Protein AF-A0A1X9XWJ7-F1 (afdb_monomer_lite)

Secondary structure (DSSP, 8-state):
-HHHHTSTT------PPPPBTTB-------------TT--HHHHHHHHHHHHHHTSHHHHHHHHHHH-PPPS-HHHHTSGGG-

Structure (mmCIF, N/CA/C/O backbone):
data_AF-A0A1X9XWJ7-F1
#
_entry.id   AF-A0A1X9XWJ7-F1
#
loop_
_atom_site.group_PDB
_atom_site.id
_atom_site.type_symbol
_atom_site.label_atom_id
_atom_site.label_alt_id
_atom_site.label_comp_id
_atom_site.label_asym_id
_atom_site.label_entity_id
_atom_site.label_seq_id
_atom_site.pdbx_PDB_ins_code
_atom_site.Cartn_x
_atom_site.Cartn_y
_atom_site.Cartn_z
_atom_site.occupancy
_atom_site.B_iso_or_equiv
_atom_site.auth_seq_id
_atom_site.auth_comp_id
_atom_site.auth_asym_id
_atom_site.auth_atom_id
_atom_site.pdbx_PDB_model_num
ATOM 1 N N . SER A 1 1 ? -1.007 -0.506 -16.421 1.00 55.38 1 SER A N 1
ATOM 2 C CA . SER A 1 1 ? -0.552 -0.890 -17.774 1.00 55.38 1 SER A CA 1
ATOM 3 C C . SER A 1 1 ? -1.694 -1.212 -18.735 1.00 55.38 1 SER A C 1
ATOM 5 O O . SER A 1 1 ? -1.672 -0.723 -19.851 1.00 55.38 1 SER A O 1
ATOM 7 N N . LEU A 1 2 ? -2.748 -1.914 -18.294 1.00 56.72 2 LEU A N 1
ATOM 8 C CA . LEU A 1 2 ? -3.841 -2.454 -19.130 1.00 56.72 2 LEU A CA 1
ATOM 9 C C . LEU A 1 2 ? -4.495 -1.526 -20.177 1.00 56.72 2 LEU A C 1
ATOM 11 O O . LEU A 1 2 ? -4.975 -2.009 -21.198 1.00 56.72 2 LEU A O 1
ATOM 15 N N . PHE A 1 3 ? -4.552 -0.212 -19.946 1.00 64.25 3 PHE A N 1
ATOM 16 C CA . PHE A 1 3 ? -5.153 0.714 -20.910 1.00 64.25 3 PHE A CA 1
ATOM 17 C C . PHE A 1 3 ? -4.305 0.871 -22.179 1.00 64.25 3 PHE A C 1
ATOM 19 O O . PHE A 1 3 ? -4.843 0.807 -23.282 1.00 64.25 3 PHE A O 1
ATOM 26 N N . LEU A 1 4 ? -2.989 1.041 -22.033 1.00 64.12 4 LEU A N 1
ATOM 27 C CA . LEU A 1 4 ? -2.090 1.253 -23.169 1.00 64.12 4 LEU A CA 1
ATOM 28 C C . LEU A 1 4 ? -1.921 -0.039 -23.982 1.00 64.12 4 LEU A C 1
ATOM 30 O O . LEU A 1 4 ? -1.919 0.016 -25.207 1.00 64.12 4 LEU A O 1
ATOM 34 N N . ASP A 1 5 ? -1.937 -1.196 -23.311 1.00 67.06 5 ASP A N 1
AT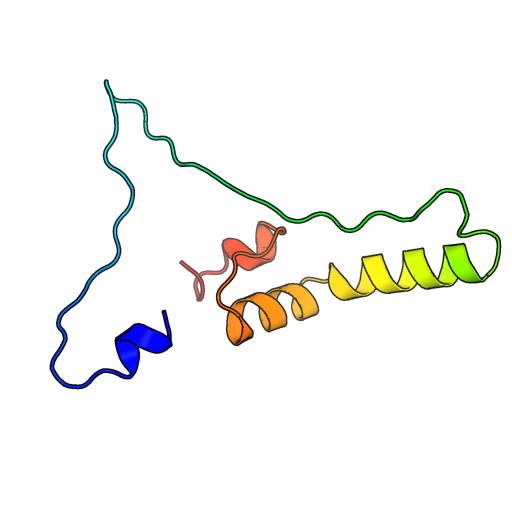OM 35 C CA . ASP A 1 5 ? -1.928 -2.527 -23.941 1.00 67.06 5 ASP A CA 1
ATOM 36 C C . ASP A 1 5 ? -3.137 -2.778 -24.863 1.00 67.06 5 ASP A C 1
ATOM 38 O O . ASP A 1 5 ? -3.079 -3.599 -25.777 1.00 67.06 5 ASP A O 1
ATOM 42 N N . SER A 1 6 ? -4.250 -2.071 -24.640 1.00 70.88 6 SER A N 1
ATOM 43 C CA . SER A 1 6 ? -5.481 -2.225 -25.427 1.00 70.88 6 SER A CA 1
ATOM 44 C C . SER A 1 6 ? -5.518 -1.391 -26.715 1.00 70.88 6 SER A C 1
ATOM 46 O O . SER A 1 6 ? -6.431 -1.557 -27.528 1.00 70.88 6 SER A O 1
ATOM 48 N N . GLN A 1 7 ? -4.555 -0.484 -26.917 1.00 75.94 7 GLN A N 1
ATOM 49 C CA . GLN A 1 7 ? -4.542 0.435 -28.056 1.00 75.94 7 GLN A CA 1
ATOM 50 C C . GLN A 1 7 ? -3.720 -0.141 -29.214 1.00 75.94 7 GLN A C 1
ATOM 52 O O . GLN A 1 7 ? -2.493 -0.195 -29.177 1.00 75.94 7 GLN A O 1
ATOM 57 N N . LYS A 1 8 ? -4.407 -0.573 -30.279 1.00 75.75 8 LYS A N 1
ATOM 58 C CA . LYS A 1 8 ? -3.753 -1.105 -31.484 1.00 75.75 8 LYS A CA 1
ATOM 59 C C . LYS A 1 8 ? -2.861 -0.044 -32.143 1.00 75.75 8 LYS A C 1
ATOM 61 O O . LYS A 1 8 ? -3.352 1.016 -32.517 1.00 75.75 8 LYS A O 1
ATOM 66 N N . GLY A 1 9 ? -1.589 -0.387 -32.360 1.00 79.50 9 GLY A N 1
ATOM 67 C CA . GLY A 1 9 ? -0.622 0.432 -33.101 1.00 79.50 9 GLY A CA 1
ATOM 68 C C . GLY A 1 9 ? 0.148 1.459 -32.266 1.00 79.50 9 GLY A C 1
ATOM 69 O O . GLY A 1 9 ? 0.817 2.307 -32.851 1.00 79.50 9 GLY A O 1
ATOM 70 N N . LEU A 1 10 ? 0.054 1.408 -30.932 1.00 82.50 10 LEU A N 1
ATOM 71 C CA . LEU A 1 10 ? 0.848 2.252 -30.042 1.00 82.50 10 LEU A CA 1
ATOM 72 C C . LEU A 1 10 ? 2.048 1.473 -29.491 1.00 82.50 10 LEU A C 1
ATOM 74 O O . LEU A 1 10 ? 1.886 0.612 -28.630 1.00 82.50 10 LEU A O 1
ATOM 78 N N . ASP A 1 11 ? 3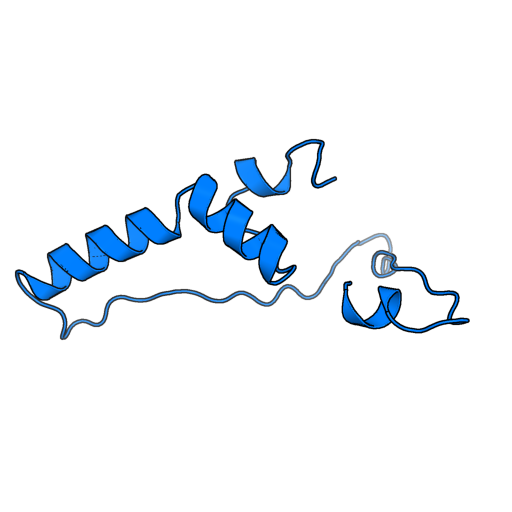.249 1.832 -29.940 1.00 83.38 11 ASP A N 1
ATOM 79 C CA . ASP A 1 11 ? 4.490 1.363 -29.325 1.00 83.38 11 ASP A CA 1
ATOM 80 C C . ASP A 1 11 ? 4.822 2.255 -28.125 1.00 83.38 11 ASP A C 1
ATOM 82 O O . ASP A 1 11 ? 5.061 3.457 -28.268 1.00 83.38 11 ASP A O 1
ATOM 86 N N . TYR A 1 12 ? 4.819 1.679 -26.925 1.00 84.12 12 TYR A N 1
ATOM 87 C CA . TYR A 1 12 ? 5.124 2.400 -25.694 1.00 84.12 12 TYR A CA 1
ATOM 88 C C . TYR A 1 12 ? 6.005 1.559 -24.764 1.00 84.12 12 TYR A C 1
ATOM 90 O O . TYR A 1 12 ? 6.072 0.337 -24.872 1.00 84.12 12 TYR A O 1
ATOM 98 N N . GLY A 1 13 ? 6.689 2.228 -23.837 1.00 81.25 13 GLY A N 1
ATOM 99 C CA . GLY A 1 13 ? 7.514 1.591 -22.815 1.00 81.25 13 GLY A CA 1
ATOM 100 C C . GLY A 1 13 ? 7.454 2.362 -21.502 1.00 81.25 13 GLY A C 1
ATOM 101 O O . GLY A 1 13 ? 7.136 3.551 -21.481 1.00 81.25 13 GLY A O 1
ATOM 102 N N . VAL A 1 14 ? 7.753 1.676 -20.402 1.00 83.50 14 VAL A N 1
ATOM 103 C CA . VAL A 1 14 ? 7.820 2.254 -19.054 1.00 83.50 14 VAL A CA 1
ATOM 104 C C . VAL A 1 14 ? 9.256 2.125 -18.553 1.00 83.50 14 VAL A C 1
ATOM 106 O O . VAL A 1 14 ? 9.864 1.067 -18.689 1.00 83.50 14 VAL A O 1
ATOM 109 N N . ALA A 1 15 ? 9.804 3.199 -17.985 1.00 87.88 15 ALA A N 1
ATOM 110 C CA . ALA A 1 15 ? 11.155 3.235 -17.433 1.00 87.88 15 ALA A CA 1
ATOM 111 C C . ALA A 1 15 ? 11.186 4.015 -16.110 1.00 87.88 15 ALA A C 1
ATOM 113 O O . ALA A 1 15 ? 10.307 4.837 -15.844 1.00 87.88 15 ALA A O 1
ATOM 114 N N . GLU A 1 16 ? 12.206 3.763 -15.284 1.00 85.38 16 GLU A N 1
ATOM 115 C CA . GLU A 1 16 ? 12.459 4.555 -14.076 1.00 85.38 16 GLU A CA 1
ATOM 116 C C . GLU A 1 16 ? 12.744 6.027 -14.416 1.00 85.38 16 GLU A C 1
ATOM 118 O O . GLU A 1 16 ? 13.253 6.353 -15.491 1.00 85.38 16 GLU A O 1
ATOM 123 N N . LEU A 1 17 ? 12.477 6.923 -13.460 1.00 88.62 17 LEU A N 1
ATOM 124 C CA . LEU A 1 17 ? 12.914 8.312 -13.572 1.00 88.62 17 LEU A CA 1
ATOM 125 C C . LEU A 1 17 ? 14.453 8.395 -13.601 1.00 88.62 17 LEU A C 1
ATOM 127 O O . LEU A 1 17 ? 15.126 7.654 -12.875 1.00 88.62 17 LEU A O 1
ATOM 131 N N . PRO A 1 18 ? 15.030 9.311 -14.400 1.00 89.44 18 PRO A N 1
ATOM 132 C CA . PRO A 1 18 ? 16.472 9.502 -14.442 1.00 89.44 18 PRO A CA 1
ATOM 133 C C . PRO A 1 18 ? 16.997 10.033 -13.102 1.00 89.44 18 PRO A C 1
ATOM 135 O O . PRO A 1 18 ? 16.337 10.810 -12.414 1.00 89.44 18 PRO A O 1
ATOM 138 N N . SER A 1 19 ? 18.219 9.640 -12.740 1.00 92.88 19 SER A N 1
ATOM 139 C CA . SER A 1 19 ? 18.879 10.145 -11.532 1.00 92.88 19 SER A CA 1
ATOM 140 C C . SER A 1 19 ? 19.272 11.617 -11.671 1.00 92.88 19 SER A C 1
ATOM 142 O O . SER A 1 19 ? 19.721 12.034 -12.740 1.00 92.88 19 SER A O 1
ATOM 144 N N . HIS A 1 20 ? 19.244 12.366 -10.571 1.00 89.62 20 HIS A N 1
ATOM 145 C CA . HIS A 1 20 ? 19.802 13.716 -10.492 1.00 89.62 20 HIS A CA 1
ATOM 146 C C . HIS A 1 20 ? 21.063 13.706 -9.617 1.00 89.62 20 HIS A C 1
ATOM 148 O O . HIS A 1 20 ? 21.010 13.279 -8.467 1.00 89.62 20 HIS A O 1
ATOM 154 N N . ASN A 1 21 ? 22.210 14.141 -10.154 1.00 92.25 21 ASN A N 1
ATOM 155 C CA . ASN A 1 21 ? 23.513 14.128 -9.462 1.00 92.25 21 ASN A CA 1
ATOM 156 C C . ASN A 1 21 ? 23.890 12.756 -8.862 1.00 92.25 21 ASN A C 1
ATOM 158 O O . ASN A 1 21 ? 24.409 12.670 -7.753 1.00 92.25 21 ASN A O 1
ATOM 162 N N . GLY A 1 22 ? 23.582 11.669 -9.578 1.00 91.12 22 GLY A N 1
ATOM 163 C CA . GLY A 1 22 ? 23.824 10.297 -9.116 1.00 91.12 22 GLY A CA 1
ATOM 164 C C . GLY A 1 22 ? 22.818 9.775 -8.082 1.00 91.12 22 GLY A C 1
ATOM 165 O O . GLY A 1 22 ? 22.892 8.610 -7.703 1.00 91.12 22 GLY A O 1
ATOM 166 N N . ILE A 1 23 ? 21.846 10.588 -7.655 1.00 90.00 23 ILE A N 1
ATOM 167 C CA . ILE A 1 23 ? 20.786 10.178 -6.732 1.00 90.00 23 ILE A CA 1
ATOM 168 C C . ILE A 1 23 ? 19.567 9.743 -7.544 1.00 90.00 23 ILE A C 1
ATOM 170 O O . ILE A 1 23 ? 18.973 10.537 -8.277 1.00 90.00 23 ILE A O 1
ATOM 174 N N . LYS A 1 24 ? 19.184 8.472 -7.408 1.00 89.62 24 LYS A N 1
ATOM 175 C CA . LYS A 1 24 ? 17.900 7.964 -7.897 1.00 89.62 24 LYS A CA 1
ATOM 176 C C . LYS A 1 24 ? 16.810 8.292 -6.881 1.00 89.62 24 LYS A C 1
ATOM 178 O O . LYS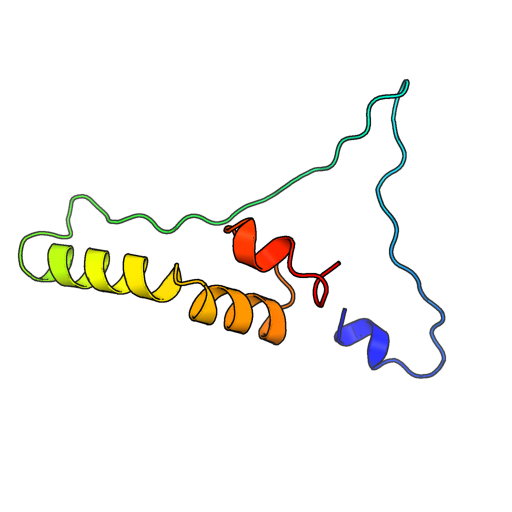 A 1 24 ? 16.927 7.929 -5.713 1.00 89.62 24 LYS A O 1
ATOM 183 N N . SER A 1 25 ? 15.746 8.947 -7.325 1.00 85.31 25 SER A N 1
ATOM 184 C CA . SER A 1 25 ? 14.573 9.224 -6.502 1.00 85.31 25 SER A CA 1
ATOM 185 C C . SER A 1 25 ? 13.309 9.169 -7.347 1.00 85.31 25 SER A C 1
ATOM 187 O O . SER A 1 25 ? 13.324 9.411 -8.553 1.00 85.31 25 SER A O 1
ATOM 189 N N . ASN A 1 26 ? 12.200 8.830 -6.702 1.00 85.12 26 ASN A N 1
ATOM 190 C CA . ASN A 1 26 ? 10.876 8.912 -7.287 1.00 85.12 26 ASN A CA 1
ATOM 191 C C . ASN A 1 26 ? 9.907 9.536 -6.281 1.00 85.12 26 ASN A C 1
ATOM 193 O O . ASN A 1 26 ? 10.174 9.607 -5.080 1.00 85.12 26 ASN A O 1
ATOM 197 N N . PHE A 1 27 ? 8.783 10.027 -6.792 1.00 83.75 27 PHE A N 1
ATOM 198 C CA . PHE A 1 27 ? 7.679 10.447 -5.949 1.00 83.75 27 PHE A CA 1
ATOM 199 C C . PHE A 1 27 ? 6.779 9.239 -5.686 1.00 83.75 27 PHE A C 1
ATOM 201 O O . PHE A 1 27 ? 6.154 8.721 -6.610 1.00 83.75 27 PHE A O 1
ATOM 208 N N . ALA A 1 28 ? 6.723 8.790 -4.433 1.00 81.25 28 ALA A N 1
ATOM 209 C CA . ALA A 1 28 ? 5.824 7.727 -4.005 1.00 81.25 28 ALA A CA 1
ATOM 210 C C . ALA A 1 28 ? 4.631 8.326 -3.250 1.00 81.25 28 ALA A C 1
ATOM 212 O O . ALA A 1 28 ? 4.786 8.890 -2.167 1.00 81.25 28 ALA A O 1
ATOM 213 N N . SER A 1 29 ? 3.431 8.178 -3.807 1.00 83.56 29 SER A N 1
ATOM 214 C CA . SER A 1 29 ? 2.174 8.402 -3.090 1.00 83.56 29 SER A CA 1
ATOM 215 C C . SER A 1 29 ? 1.642 7.080 -2.552 1.00 83.56 29 SER A C 1
ATOM 217 O O . SER A 1 29 ? 1.747 6.053 -3.220 1.00 83.56 29 SER A O 1
ATOM 219 N N . TYR A 1 30 ? 1.040 7.103 -1.368 1.00 86.31 30 TYR A N 1
ATOM 220 C CA . TYR A 1 30 ? 0.486 5.911 -0.737 1.00 86.31 30 TYR A CA 1
ATOM 221 C C . TYR A 1 30 ? -0.859 6.212 -0.078 1.00 86.31 30 TYR A C 1
ATOM 223 O O . TYR A 1 30 ? -1.129 7.338 0.343 1.00 86.31 30 TYR A O 1
ATOM 231 N N . TRP A 1 31 ? -1.683 5.175 0.043 1.00 83.75 31 TRP A N 1
ATOM 232 C CA . TRP A 1 31 ? -2.956 5.219 0.752 1.00 83.75 31 TRP A CA 1
ATOM 233 C C . TRP A 1 31 ? -2.848 4.454 2.068 1.00 83.75 31 TRP A C 1
ATOM 235 O O . TRP A 1 31 ? -2.237 3.387 2.136 1.00 83.75 31 TRP A O 1
ATOM 245 N N . VAL A 1 32 ? -3.462 4.990 3.123 1.00 89.06 32 VAL A N 1
ATOM 246 C CA . VAL A 1 32 ? -3.536 4.340 4.436 1.00 89.06 32 VAL A CA 1
ATOM 247 C C . VAL A 1 32 ? -4.980 4.218 4.890 1.00 89.06 32 VAL A C 1
ATOM 249 O O . VAL A 1 32 ? -5.774 5.146 4.761 1.00 89.06 32 VAL A O 1
ATOM 252 N N . ASN A 1 33 ? -5.305 3.067 5.472 1.00 91.88 33 ASN A N 1
ATOM 253 C CA . ASN A 1 33 ? -6.597 2.839 6.100 1.00 91.88 33 ASN A CA 1
ATOM 254 C C . ASN A 1 33 ? -6.479 3.091 7.607 1.00 91.88 33 ASN A C 1
ATOM 256 O O . ASN A 1 33 ? -5.689 2.437 8.288 1.00 91.88 33 ASN A O 1
ATOM 260 N N . GLY A 1 34 ? -7.268 4.030 8.128 1.00 91.81 34 GLY A N 1
ATOM 261 C CA . GLY A 1 34 ? -7.297 4.381 9.549 1.00 91.81 34 GLY A CA 1
ATOM 262 C C . GLY A 1 34 ? -8.586 3.933 10.236 1.00 91.81 34 GLY A C 1
ATOM 263 O O . GLY A 1 34 ? -9.669 4.014 9.661 1.00 91.81 34 GLY A O 1
ATOM 264 N N . ILE A 1 35 ? -8.484 3.505 11.497 1.00 95.44 35 ILE A N 1
ATOM 265 C CA . ILE A 1 35 ? -9.652 3.306 12.366 1.00 95.44 35 ILE A CA 1
ATOM 266 C C . ILE A 1 35 ? -9.861 4.586 13.173 1.00 95.44 35 ILE A C 1
ATOM 268 O O . ILE A 1 35 ? -8.963 5.030 13.887 1.00 95.44 35 ILE A O 1
ATOM 272 N N . THR A 1 36 ? -11.048 5.182 13.0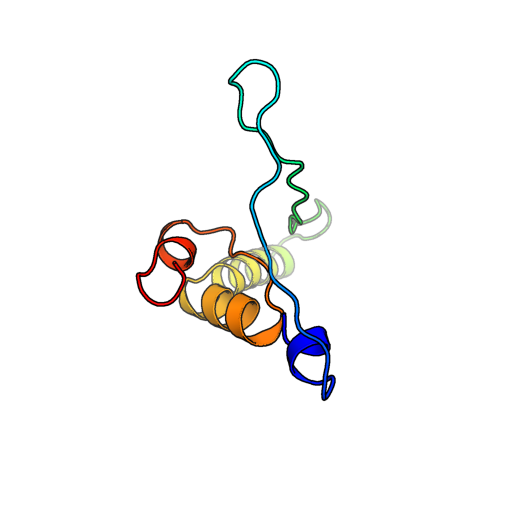74 1.00 94.81 36 THR A N 1
ATOM 273 C CA . THR A 1 36 ? -11.365 6.409 13.818 1.00 94.81 36 THR A CA 1
ATOM 274 C C . THR A 1 36 ? -11.573 6.127 15.307 1.00 94.81 36 THR A C 1
ATOM 276 O O . THR A 1 36 ? -11.995 5.038 15.696 1.00 94.81 36 THR A O 1
ATOM 279 N N . THR A 1 37 ? -11.376 7.140 16.152 1.00 94.00 37 THR A N 1
ATOM 280 C CA . THR A 1 37 ? -11.619 7.051 17.606 1.00 94.00 37 THR A CA 1
ATOM 281 C C . THR A 1 37 ? -13.079 6.759 17.971 1.00 94.00 37 THR A C 1
ATOM 283 O O . THR A 1 37 ? -13.361 6.320 19.082 1.00 94.00 37 THR A O 1
ATOM 286 N N . LYS A 1 38 ? -14.014 6.969 17.035 1.00 95.12 38 LYS A N 1
ATOM 287 C CA . LYS A 1 38 ? -15.448 6.699 17.210 1.00 95.12 38 LYS A CA 1
ATOM 288 C C . LYS A 1 38 ? -15.812 5.224 17.009 1.00 95.12 38 LYS A C 1
ATOM 290 O O . LYS A 1 38 ? -16.901 4.812 17.401 1.00 95.12 38 LYS A O 1
ATOM 295 N N . ALA A 1 39 ? -14.942 4.424 16.389 1.00 94.38 39 ALA A N 1
ATOM 296 C CA . ALA A 1 39 ? -15.150 2.986 16.275 1.00 94.38 39 ALA A CA 1
ATOM 297 C C . ALA A 1 39 ? -14.764 2.318 17.600 1.00 94.38 39 ALA A C 1
ATOM 299 O O . ALA A 1 39 ? -13.585 2.142 17.905 1.00 94.38 39 ALA A O 1
ATOM 300 N N . THR A 1 40 ? -15.768 1.958 18.397 1.00 96.19 40 THR A N 1
ATOM 301 C CA . THR A 1 40 ? -15.598 1.353 19.724 1.00 96.19 40 THR A CA 1
ATOM 302 C C . THR A 1 40 ? -16.271 -0.017 19.810 1.00 96.19 40 THR A C 1
ATOM 304 O O . THR A 1 40 ? -17.107 -0.374 18.972 1.00 96.19 40 THR A O 1
ATOM 307 N N . GLY A 1 41 ? -15.870 -0.806 20.813 1.00 96.62 41 GLY A N 1
ATOM 308 C CA . GLY A 1 41 ? -16.430 -2.131 21.086 1.00 96.62 41 GLY A CA 1
ATOM 309 C C . GLY A 1 41 ? -16.432 -3.046 19.850 1.00 96.62 41 GLY A C 1
ATOM 310 O O . GLY A 1 41 ? -15.456 -3.041 19.095 1.00 96.62 41 GLY A O 1
ATOM 311 N N . PRO A 1 42 ? -17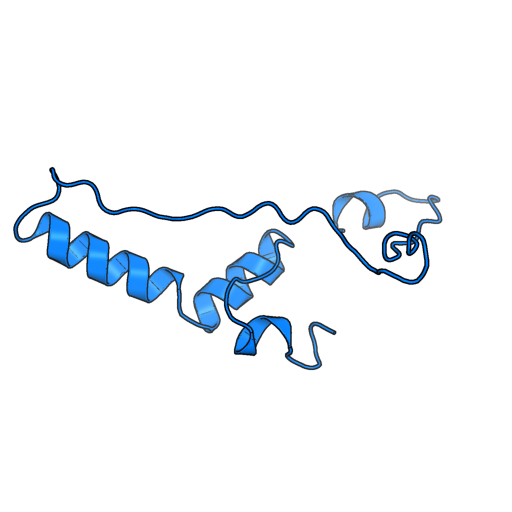.541 -3.755 19.565 1.00 97.62 42 PRO A N 1
ATOM 312 C CA . PRO A 1 42 ? -17.619 -4.697 18.445 1.00 97.62 42 PRO A CA 1
ATOM 313 C C . PRO A 1 42 ? -17.284 -4.093 17.073 1.00 97.62 42 PRO A C 1
ATOM 315 O O . PRO A 1 42 ? -16.756 -4.782 16.202 1.00 97.62 42 PRO A O 1
ATOM 318 N N . LYS A 1 43 ? -17.551 -2.794 16.865 1.00 96.50 43 LYS A N 1
ATOM 319 C CA . LYS A 1 43 ? -17.208 -2.111 15.606 1.00 96.50 43 LYS A CA 1
ATOM 320 C C . LYS A 1 43 ? -15.700 -1.964 15.438 1.00 96.50 43 LYS A C 1
ATOM 322 O O . LYS A 1 43 ? -15.199 -2.107 14.325 1.00 96.50 43 LYS A O 1
ATOM 327 N N . ARG A 1 44 ? -14.976 -1.699 16.531 1.00 97.31 44 ARG A N 1
ATOM 328 C CA . ARG A 1 44 ? -13.510 -1.649 16.522 1.00 97.31 44 ARG A CA 1
ATOM 329 C C . ARG A 1 44 ? -12.935 -3.015 16.181 1.00 97.31 44 ARG A C 1
ATOM 331 O O . ARG A 1 44 ? -12.067 -3.100 15.318 1.00 97.31 44 ARG A O 1
ATOM 338 N N . ASP A 1 45 ? -13.448 -4.066 16.810 1.00 97.75 45 ASP A N 1
ATOM 339 C CA . ASP A 1 45 ? -12.951 -5.428 16.610 1.00 97.75 45 ASP A CA 1
ATOM 340 C C . ASP A 1 45 ? -13.184 -5.904 15.172 1.00 97.75 45 ASP A C 1
ATOM 342 O O . ASP A 1 45 ? -12.279 -6.451 14.537 1.00 97.75 45 ASP A O 1
ATOM 346 N N . ALA A 1 46 ? -14.361 -5.609 14.612 1.00 97.50 46 ALA A N 1
ATOM 347 C CA . ALA A 1 46 ? -14.668 -5.871 13.210 1.00 97.50 46 ALA A CA 1
ATOM 348 C C . ALA A 1 46 ? -13.754 -5.081 12.258 1.00 97.50 46 ALA A C 1
ATOM 350 O O . ALA A 1 46 ? -13.213 -5.661 11.316 1.00 97.50 46 ALA A O 1
ATOM 351 N N . ALA A 1 47 ? -13.525 -3.789 12.521 1.00 97.38 47 ALA A N 1
ATOM 352 C CA . ALA A 1 47 ? -12.622 -2.964 11.718 1.00 97.38 47 ALA A CA 1
ATOM 353 C C . ALA A 1 47 ? -11.180 -3.494 11.756 1.00 97.38 47 ALA A C 1
ATOM 355 O O . ALA A 1 47 ? -10.547 -3.629 10.711 1.00 97.38 47 ALA A O 1
ATOM 356 N N . VAL A 1 48 ? -10.674 -3.877 12.934 1.00 97.50 48 VAL A N 1
ATOM 357 C CA . VAL A 1 48 ? -9.347 -4.499 13.078 1.00 97.50 48 VAL A CA 1
ATOM 358 C C . VAL A 1 48 ? -9.271 -5.809 12.296 1.00 97.50 48 VAL A C 1
ATOM 360 O O . VAL A 1 48 ? -8.288 -6.043 11.593 1.00 97.50 48 VAL A O 1
ATOM 363 N N . LYS A 1 49 ? -10.296 -6.664 12.388 1.00 97.44 49 LYS A N 1
ATOM 364 C CA . LYS A 1 49 ? -10.350 -7.928 11.641 1.00 97.44 49 LYS A CA 1
ATOM 365 C C . LYS A 1 49 ? -10.329 -7.687 10.131 1.00 97.44 49 LYS A C 1
ATOM 367 O O . LYS A 1 49 ? -9.577 -8.355 9.426 1.00 97.44 49 LYS A O 1
ATOM 372 N N . PHE A 1 50 ? -11.101 -6.718 9.650 1.00 97.19 50 PHE A N 1
ATOM 373 C CA . PHE A 1 50 ? -11.142 -6.359 8.236 1.00 97.19 50 PHE A CA 1
ATOM 374 C C . PHE A 1 50 ? -9.798 -5.813 7.741 1.00 97.19 50 PHE A C 1
ATOM 376 O O . PHE A 1 50 ? -9.283 -6.302 6.739 1.00 97.19 50 PHE A O 1
ATOM 383 N N . LEU A 1 51 ? -9.179 -4.879 8.474 1.00 96.31 51 LEU A N 1
ATOM 384 C CA . LEU A 1 51 ? -7.865 -4.340 8.107 1.00 96.31 51 LEU A CA 1
ATOM 385 C C . LEU A 1 51 ? -6.788 -5.425 8.059 1.00 96.31 51 LEU A C 1
ATOM 387 O O . LEU A 1 51 ? -5.965 -5.434 7.147 1.00 96.31 51 LEU A O 1
ATOM 391 N N . LYS A 1 52 ? -6.809 -6.379 8.996 1.00 95.88 52 LYS A N 1
ATOM 392 C CA . LYS A 1 52 ? -5.909 -7.541 8.953 1.00 95.88 52 LYS A CA 1
ATOM 393 C C . LYS A 1 52 ? -6.140 -8.398 7.710 1.00 95.88 52 LYS A C 1
ATOM 395 O O . LYS A 1 52 ? -5.171 -8.839 7.108 1.00 95.88 52 LYS A O 1
ATOM 400 N N . PHE A 1 53 ? -7.396 -8.613 7.321 1.00 96.75 53 PHE A N 1
ATOM 401 C CA . PHE A 1 53 ? -7.744 -9.405 6.144 1.00 96.75 53 PHE A CA 1
ATOM 402 C C . PHE A 1 53 ? -7.293 -8.746 4.833 1.00 96.75 53 PHE A C 1
ATOM 404 O O . PHE A 1 53 ? -6.592 -9.378 4.049 1.00 96.75 53 PHE A O 1
ATOM 411 N N . ILE A 1 54 ? -7.624 -7.472 4.601 1.00 94.81 54 ILE A N 1
ATOM 412 C CA . ILE A 1 54 ? -7.251 -6.786 3.346 1.00 94.81 54 ILE A CA 1
ATOM 413 C C . ILE A 1 54 ? -5.741 -6.543 3.228 1.00 94.81 54 ILE A C 1
ATOM 415 O O . ILE A 1 54 ? -5.236 -6.256 2.150 1.00 94.81 54 ILE A O 1
ATOM 419 N N . THR A 1 55 ? -5.015 -6.667 4.341 1.00 93.75 55 THR A N 1
ATOM 420 C CA . THR A 1 55 ? -3.553 -6.621 4.373 1.00 93.75 55 THR A CA 1
ATOM 421 C C . THR A 1 55 ? -2.921 -8.008 4.433 1.00 93.75 55 THR A C 1
ATOM 423 O O . THR A 1 55 ? -1.761 -8.122 4.817 1.00 93.75 55 THR A O 1
ATOM 426 N N . THR A 1 56 ? -3.633 -9.075 4.074 1.00 95.38 56 THR A N 1
ATOM 427 C CA . THR A 1 56 ? -3.020 -10.393 3.834 1.00 95.38 56 THR A CA 1
ATOM 428 C C . THR A 1 56 ? -2.232 -10.399 2.517 1.00 95.38 56 THR A C 1
ATOM 430 O O . THR A 1 56 ? -2.506 -9.571 1.643 1.00 95.38 56 THR A O 1
ATOM 433 N N . PRO A 1 57 ? -1.238 -11.294 2.357 1.00 94.44 57 PRO A N 1
ATOM 434 C CA . PRO A 1 57 ? -0.526 -11.451 1.091 1.00 94.44 57 PRO A CA 1
ATOM 435 C C . PRO A 1 57 ? -1.465 -11.692 -0.095 1.00 94.44 57 PRO A C 1
ATOM 437 O O . PRO A 1 57 ? -1.313 -11.050 -1.129 1.00 94.44 57 PRO A O 1
ATOM 440 N N . GLU A 1 58 ? -2.467 -12.551 0.083 1.00 94.31 58 GLU A N 1
ATOM 441 C CA . GLU A 1 58 ? -3.396 -12.970 -0.967 1.00 94.31 58 GLU A CA 1
ATOM 442 C C . GLU A 1 58 ? -4.304 -11.814 -1.402 1.00 94.31 58 GLU A C 1
ATOM 444 O O . GLU A 1 58 ? -4.498 -11.583 -2.594 1.00 94.31 58 GLU A O 1
ATOM 449 N N . ALA A 1 59 ? -4.825 -11.038 -0.445 1.00 94.56 59 ALA A N 1
ATOM 450 C CA . ALA A 1 59 ? -5.648 -9.870 -0.754 1.00 94.56 59 ALA A CA 1
ATOM 451 C C . ALA A 1 59 ? -4.847 -8.769 -1.469 1.00 94.56 59 ALA A C 1
ATOM 453 O O . ALA A 1 59 ? -5.353 -8.140 -2.399 1.00 94.56 59 ALA A O 1
ATOM 454 N N . MET A 1 60 ? -3.593 -8.543 -1.066 1.00 93.88 60 MET A N 1
ATOM 455 C CA . MET A 1 60 ? -2.720 -7.557 -1.711 1.00 93.88 60 MET A CA 1
ATOM 456 C C . MET A 1 60 ? -2.276 -7.989 -3.111 1.00 93.88 60 MET A C 1
ATOM 458 O O . MET A 1 60 ? -2.172 -7.147 -3.998 1.00 93.88 60 MET A O 1
ATOM 462 N N . GLU A 1 61 ? -2.051 -9.283 -3.328 1.00 92.31 61 GLU A N 1
ATOM 463 C CA . GLU A 1 61 ? -1.772 -9.840 -4.653 1.00 92.31 61 GLU A CA 1
ATOM 464 C C . GLU A 1 61 ? -2.979 -9.692 -5.582 1.00 92.31 61 GLU A C 1
ATOM 466 O O . GLU A 1 61 ? -2.831 -9.255 -6.721 1.00 92.31 61 GLU A O 1
ATOM 471 N N . LEU A 1 62 ? -4.188 -9.953 -5.077 1.00 92.94 62 LEU A N 1
ATOM 472 C CA . LEU A 1 62 ? -5.420 -9.710 -5.826 1.00 92.94 62 LEU A CA 1
ATOM 473 C C . LEU A 1 62 ? -5.573 -8.230 -6.212 1.00 92.94 62 LEU A C 1
ATOM 475 O O . LEU A 1 62 ? -5.900 -7.934 -7.362 1.00 92.94 62 LEU A O 1
ATOM 479 N N . TRP A 1 63 ? -5.329 -7.307 -5.275 1.00 91.06 63 TRP A N 1
ATOM 480 C CA . TRP A 1 63 ? -5.384 -5.863 -5.536 1.00 91.06 63 TRP A CA 1
ATOM 481 C C . TRP A 1 63 ? -4.406 -5.451 -6.635 1.00 91.06 63 TRP A C 1
ATOM 483 O O . TRP A 1 63 ? -4.807 -4.821 -7.611 1.00 91.06 63 TRP A O 1
ATOM 493 N N . MET A 1 64 ? -3.145 -5.865 -6.510 1.00 90.00 64 MET A N 1
ATOM 494 C CA . MET A 1 64 ? -2.099 -5.571 -7.485 1.00 90.00 64 MET A CA 1
ATOM 495 C C . MET A 1 64 ? -2.452 -6.118 -8.871 1.00 90.00 64 MET A C 1
ATOM 497 O O . MET A 1 64 ? -2.374 -5.382 -9.848 1.00 90.00 64 MET A O 1
ATOM 501 N N . ASN A 1 65 ? -2.917 -7.364 -8.964 1.00 88.06 65 ASN A N 1
ATOM 502 C CA . ASN A 1 65 ? -3.269 -7.977 -10.248 1.00 88.06 65 ASN A CA 1
ATOM 503 C C . ASN A 1 65 ? -4.490 -7.322 -10.909 1.00 88.06 65 ASN A C 1
ATOM 505 O O . ASN A 1 65 ? -4.575 -7.268 -12.133 1.00 88.06 65 ASN A O 1
ATOM 509 N N . THR A 1 66 ? -5.440 -6.832 -10.110 1.00 89.56 66 THR A N 1
ATOM 510 C CA . THR A 1 66 ? -6.693 -6.260 -10.625 1.00 89.56 66 THR A CA 1
ATOM 511 C C . THR A 1 66 ? -6.553 -4.776 -10.965 1.00 89.56 66 THR A C 1
ATOM 513 O O . THR A 1 66 ? -7.067 -4.323 -11.984 1.00 89.56 66 THR A O 1
ATOM 516 N N . VAL A 1 67 ? -5.878 -4.007 -10.108 1.00 89.00 67 VAL A N 1
ATOM 517 C CA . VAL A 1 67 ? -5.786 -2.539 -10.198 1.00 89.00 67 VAL A CA 1
ATOM 518 C C . VAL A 1 67 ? -4.457 -2.093 -10.812 1.00 89.00 67 VAL A C 1
ATOM 520 O O . VAL A 1 67 ? -4.397 -1.068 -11.489 1.00 89.00 67 VAL A O 1
ATOM 523 N N . GLY A 1 68 ? -3.388 -2.867 -10.619 1.00 84.94 68 GLY A N 1
ATOM 524 C CA . GLY A 1 68 ? -2.033 -2.524 -11.055 1.00 84.94 68 GLY A CA 1
ATOM 525 C C . GLY A 1 68 ? -1.266 -1.622 -10.083 1.00 84.94 68 GLY A C 1
ATOM 526 O O . GLY A 1 68 ? -0.198 -1.131 -10.437 1.00 84.94 68 GLY A O 1
ATOM 527 N N . GLU A 1 69 ? -1.791 -1.381 -8.878 1.00 85.56 69 GLU A N 1
ATOM 528 C CA . GLU A 1 69 ? -1.087 -0.649 -7.820 1.00 85.56 69 GLU A CA 1
ATOM 529 C C . GLU A 1 69 ? -0.142 -1.566 -7.035 1.00 85.56 69 GLU A C 1
ATOM 531 O O . GLU A 1 69 ? -0.469 -2.714 -6.729 1.00 85.56 69 GLU A O 1
ATOM 536 N N . LEU A 1 70 ? 1.024 -1.035 -6.660 1.00 88.38 70 LEU A N 1
ATOM 537 C CA . LEU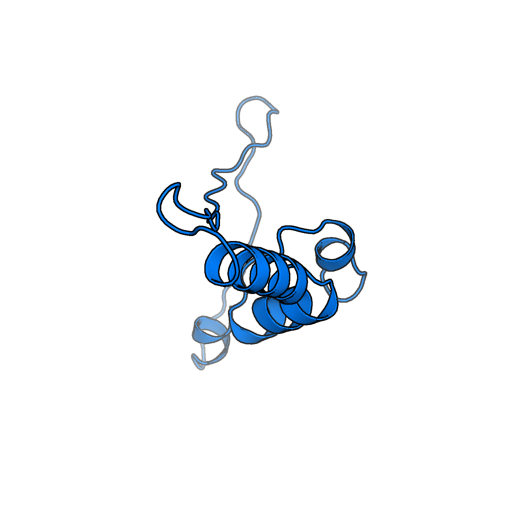 A 1 70 ? 2.020 -1.792 -5.908 1.00 88.38 70 LEU A CA 1
ATOM 538 C C . LEU A 1 70 ? 1.512 -2.149 -4.499 1.00 88.38 70 LEU A C 1
ATOM 540 O O . LEU A 1 70 ? 0.983 -1.287 -3.789 1.00 88.38 70 LEU A O 1
ATOM 544 N N . PRO A 1 71 ? 1.706 -3.399 -4.042 1.00 88.56 71 PRO A N 1
ATOM 545 C CA . PRO A 1 71 ? 1.271 -3.816 -2.721 1.00 88.56 71 PRO A CA 1
ATOM 546 C C . PRO A 1 71 ? 2.193 -3.238 -1.640 1.00 88.56 71 PRO A C 1
ATOM 548 O O . PRO A 1 71 ? 3.412 -3.192 -1.789 1.00 88.56 71 PRO A O 1
ATOM 551 N N . ALA A 1 72 ? 1.629 -2.881 -0.482 1.00 88.44 72 ALA A N 1
ATOM 552 C CA . ALA A 1 72 ? 2.417 -2.347 0.637 1.00 88.44 72 ALA A CA 1
ATOM 553 C C . ALA A 1 72 ? 3.366 -3.386 1.281 1.00 88.44 72 ALA A C 1
ATOM 555 O O . ALA A 1 72 ? 4.272 -3.028 2.035 1.00 88.44 72 ALA A O 1
ATOM 556 N N . ARG A 1 73 ? 3.163 -4.686 1.020 1.00 88.31 73 ARG A N 1
ATOM 557 C CA . ARG A 1 73 ? 4.021 -5.769 1.519 1.00 88.31 73 ARG A CA 1
ATOM 558 C C . ARG A 1 73 ? 5.131 -6.106 0.534 1.00 88.31 73 ARG A C 1
ATOM 560 O O . ARG A 1 73 ? 4.862 -6.610 -0.554 1.00 88.31 73 ARG A O 1
ATOM 567 N N . LYS A 1 74 ? 6.378 -6.001 1.003 1.00 87.31 74 LYS A N 1
ATOM 568 C CA . LYS A 1 74 ? 7.575 -6.433 0.261 1.00 87.31 74 LYS A CA 1
ATOM 569 C C . LYS A 1 74 ? 7.495 -7.878 -0.226 1.00 87.31 74 LYS A C 1
ATOM 571 O O . LYS A 1 74 ? 7.764 -8.141 -1.383 1.00 87.31 74 LYS A O 1
ATOM 576 N N . SER A 1 75 ? 7.023 -8.797 0.620 1.00 87.81 75 SER A N 1
ATOM 577 C CA . SER A 1 75 ? 6.904 -10.221 0.271 1.00 87.81 75 SER A CA 1
ATOM 578 C C . SER A 1 75 ? 5.950 -10.511 -0.895 1.00 87.81 75 SER A C 1
ATOM 580 O O . SER A 1 75 ? 5.969 -11.614 -1.426 1.00 87.81 75 SER A O 1
ATOM 582 N N . VAL A 1 76 ? 5.076 -9.563 -1.249 1.00 88.00 76 VAL A N 1
ATOM 583 C CA . VAL A 1 76 ? 4.205 -9.657 -2.427 1.00 88.00 76 VAL A CA 1
ATOM 584 C C . VAL A 1 76 ? 4.841 -8.917 -3.606 1.00 88.00 76 VAL A C 1
ATOM 586 O O . VAL A 1 76 ? 4.886 -9.468 -4.700 1.00 88.00 76 VAL A O 1
ATOM 589 N N . ALA A 1 77 ? 5.380 -7.715 -3.376 1.00 84.44 77 ALA A N 1
ATOM 590 C CA . ALA A 1 77 ? 6.029 -6.906 -4.412 1.00 84.44 77 ALA A CA 1
ATOM 591 C C . ALA A 1 77 ? 7.278 -7.575 -5.013 1.00 84.44 77 ALA A C 1
ATOM 593 O O . ALA A 1 77 ? 7.516 -7.474 -6.206 1.00 84.44 77 ALA A O 1
ATOM 594 N N . GLU A 1 78 ? 8.069 -8.272 -4.199 1.00 88.31 78 GLU A N 1
ATOM 595 C CA . GLU A 1 78 ? 9.375 -8.821 -4.588 1.00 88.31 78 GLU A CA 1
ATOM 596 C C . GLU A 1 78 ? 9.300 -10.280 -5.081 1.00 88.31 78 GLU A C 1
ATOM 598 O O . GLU A 1 78 ? 10.337 -10.928 -5.247 1.00 88.31 78 GLU A O 1
ATOM 603 N N . LYS A 1 79 ? 8.094 -10.822 -5.312 1.00 85.25 79 LYS A N 1
ATOM 604 C CA . LYS A 1 79 ? 7.927 -12.135 -5.957 1.00 85.25 79 LYS A CA 1
ATOM 605 C C . LYS A 1 79 ? 8.491 -12.081 -7.375 1.00 85.25 79 LYS A C 1
ATOM 607 O O . LYS A 1 79 ? 8.298 -11.093 -8.071 1.00 85.25 79 LYS A O 1
ATOM 612 N N . ASP A 1 80 ? 9.110 -13.165 -7.834 1.00 78.50 80 ASP A N 1
ATOM 613 C CA . ASP A 1 80 ? 9.742 -13.196 -9.162 1.00 78.50 80 ASP A CA 1
ATOM 614 C C . ASP A 1 80 ? 8.758 -12.950 -10.314 1.00 78.50 80 ASP A C 1
ATOM 616 O O . ASP A 1 80 ? 9.132 -12.350 -11.311 1.00 78.50 80 ASP A O 1
ATOM 620 N N . ALA A 1 81 ? 7.489 -13.337 -10.154 1.00 79.19 81 ALA A N 1
ATOM 621 C CA . ALA A 1 81 ? 6.435 -13.057 -11.131 1.00 79.19 81 ALA A CA 1
ATOM 622 C C . ALA A 1 81 ? 6.045 -11.565 -11.230 1.00 79.19 81 ALA A C 1
ATOM 624 O O . ALA A 1 81 ? 5.336 -11.191 -12.158 1.00 79.19 81 ALA A O 1
ATOM 625 N N . ASN A 1 82 ? 6.483 -10.740 -10.273 1.00 74.75 82 ASN A N 1
ATOM 626 C CA . ASN A 1 82 ? 6.129 -9.324 -10.141 1.00 74.75 82 ASN A CA 1
ATOM 627 C C . ASN A 1 82 ? 7.343 -8.392 -10.320 1.00 74.75 82 ASN A C 1
ATOM 629 O O . ASN A 1 82 ? 7.218 -7.190 -10.078 1.00 74.75 82 ASN A O 1
ATOM 633 N N . LYS A 1 83 ? 8.508 -8.947 -10.679 1.00 61.09 83 LYS A N 1
ATOM 634 C CA . LYS A 1 83 ? 9.730 -8.195 -10.992 1.00 61.09 83 LYS A CA 1
ATOM 635 C C . LYS A 1 83 ? 9.788 -7.802 -12.460 1.00 61.09 83 LYS A C 1
ATOM 637 O O . LYS A 1 83 ? 9.325 -8.602 -13.302 1.00 61.09 83 LYS A O 1
#

Foldseek 3Di:
DVVQVPDPPDDDDDDADDADPPHGDDDDDDDDDDDDPPQDDPSVVVSVVVVVVCLDLVNQLVCCVPVVDAGPDPVNCVPPVND

Sequence (83 aa):
SLFLDSQKGLDYGVAELPSHNGIKSNFASYWVNGITTKATGPKRDAAVKFLKFITTPEAMELWMNTVGELPARKSVAEKDANK

Radius of gyration: 18.03 Å; chains: 1; bounding box: 41×27×54 Å

pLDDT: mean 87.32, std 9.45, range [55.38, 97.75]